Protein AF-A0A847IWF8-F1 (afdb_monomer)

Solvent-accessible surface area (backbone atoms only — not comparable to full-atom values): 4028 Å² total; per-residue (Å²): 109,70,65,63,54,53,77,76,41,97,66,91,84,83,81,73,57,68,69,53,72,77,37,46,64,61,54,50,51,54,50,39,49,50,27,34,77,68,68,32,69,62,42,53,21,93,82,68,77,44,97,56,65,36,56,56,86,84,89,84,80,134

Radius of gyration: 16.73 Å; Cα contacts (8 Å, |Δi|>4): 40; chains: 1; bounding box: 36×18×50 Å

Sequence (62 aa):
MINRIGDLNNNTLIIPEDKIINFKEALIFAFLGLLRYLNKPNCLASVTAATTDHSSGAIYSL

Foldseek 3Di:
DVVVCVVVDPDDDDDDDPVCVVCVVVVLVVVLVVCLVVQHFSAQCVPPVDPGGGNDDDDDDD

pLDDT: mean 96.13, std 3.18, range [78.75, 98.62]

Secondary structure (DSSP, 8-state):
-HHHHHHT-SSPP-PPPHHHHHHHHHHHHHHHHHHHHTT---B-HHHH--SS-B--------

Mean predicted aligned error: 3.73 Å

Structure (mmCIF, N/CA/C/O backbone):
data_AF-A0A847IWF8-F1
#
_entry.id   AF-A0A847IWF8-F1
#
loop_
_atom_site.group_PDB
_atom_site.id
_atom_site.type_symbol
_atom_site.label_atom_id
_atom_site.label_alt_id
_atom_site.label_comp_id
_atom_site.label_asym_id
_atom_site.label_entity_id
_atom_site.label_seq_id
_atom_site.pdbx_PDB_ins_code
_atom_site.Cartn_x
_atom_site.Cartn_y
_atom_site.Cartn_z
_atom_site.occupancy
_atom_site.B_iso_or_equiv
_atom_site.auth_seq_id
_atom_site.auth_comp_id
_atom_site.auth_asym_id
_atom_site.auth_atom_id
_atom_site.pdbx_PDB_model_num
ATOM 1 N N . MET A 1 1 ? -13.023 -10.806 17.350 1.00 87.62 1 MET A N 1
ATOM 2 C CA . MET A 1 1 ? -11.743 -10.069 17.224 1.00 87.6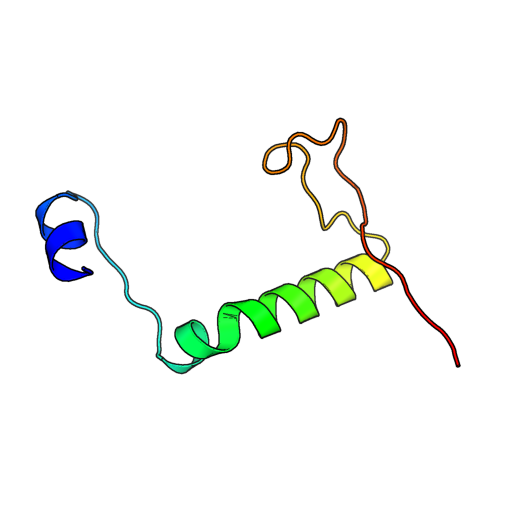2 1 MET A CA 1
ATOM 3 C C . MET A 1 1 ? -11.939 -8.562 17.365 1.00 87.62 1 MET A C 1
ATOM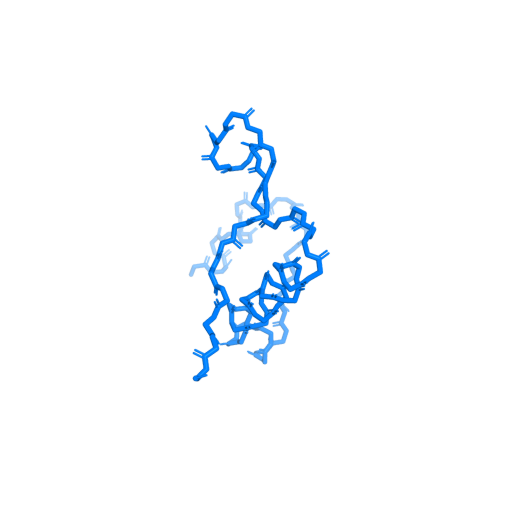 5 O O . MET A 1 1 ? -11.341 -8.005 18.270 1.00 87.62 1 MET A O 1
ATOM 9 N N . ILE A 1 2 ? -12.794 -7.921 16.555 1.00 92.69 2 ILE A N 1
ATOM 10 C CA . ILE A 1 2 ? -13.048 -6.463 16.611 1.00 92.69 2 ILE A CA 1
ATOM 11 C C . ILE A 1 2 ? -13.437 -5.986 18.021 1.00 92.69 2 ILE A C 1
ATOM 13 O O . ILE A 1 2 ? -12.791 -5.086 18.543 1.00 92.69 2 ILE A O 1
ATOM 17 N N . ASN A 1 3 ? -14.391 -6.654 18.681 1.00 91.38 3 ASN A N 1
ATOM 18 C CA . ASN A 1 3 ? -14.814 -6.284 20.042 1.00 91.38 3 ASN A CA 1
ATOM 19 C C . ASN 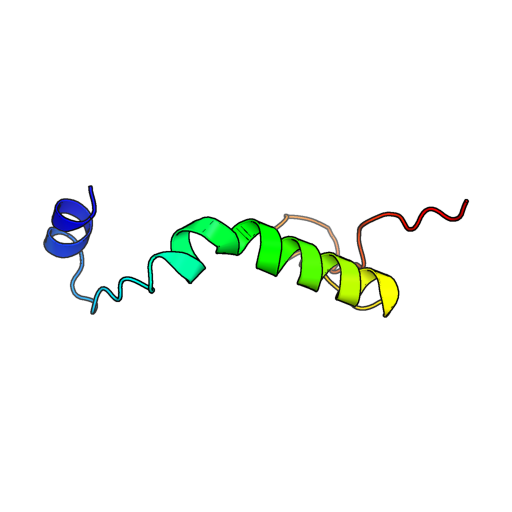A 1 3 ? -13.646 -6.300 21.046 1.00 91.38 3 ASN A C 1
ATOM 21 O O . ASN A 1 3 ? -13.427 -5.325 21.744 1.00 91.38 3 ASN A O 1
ATOM 25 N N . ARG A 1 4 ? -12.805 -7.347 21.016 1.00 95.06 4 ARG A N 1
ATOM 26 C CA . ARG A 1 4 ? -11.605 -7.474 21.867 1.00 95.06 4 ARG A CA 1
ATOM 27 C C . ARG A 1 4 ? -10.614 -6.322 21.660 1.00 95.06 4 ARG A C 1
ATOM 29 O O . ARG A 1 4 ? -9.972 -5.904 22.615 1.00 95.06 4 ARG A O 1
ATOM 36 N N . ILE A 1 5 ? -10.451 -5.858 20.418 1.00 95.00 5 ILE A N 1
ATOM 37 C CA . ILE A 1 5 ? -9.587 -4.713 20.095 1.00 95.00 5 ILE A CA 1
ATOM 38 C C . ILE A 1 5 ? -10.191 -3.430 20.667 1.00 95.00 5 ILE A C 1
ATOM 40 O O . ILE A 1 5 ? -9.447 -2.628 21.216 1.00 95.00 5 ILE A O 1
ATOM 44 N N . GLY A 1 6 ? -11.513 -3.263 20.580 1.00 93.06 6 GLY A N 1
ATOM 45 C CA . GLY A 1 6 ? -12.225 -2.153 21.218 1.00 93.06 6 GLY A CA 1
ATOM 46 C C . GLY A 1 6 ? -12.052 -2.144 22.738 1.00 93.06 6 GLY A C 1
ATOM 47 O O . GLY A 1 6 ? -11.700 -1.117 23.299 1.00 93.06 6 GLY A O 1
ATOM 48 N N . ASP A 1 7 ? -12.194 -3.299 23.393 1.00 94.06 7 ASP A N 1
ATOM 49 C CA . ASP A 1 7 ? -12.091 -3.413 24.857 1.00 94.06 7 ASP A CA 1
ATOM 50 C C . ASP A 1 7 ? -10.685 -3.095 25.402 1.00 94.06 7 ASP A C 1
ATOM 52 O O . ASP A 1 7 ? -10.532 -2.722 26.562 1.00 94.06 7 ASP A O 1
ATOM 56 N N . LEU A 1 8 ? -9.643 -3.293 24.587 1.00 95.81 8 LEU A N 1
ATOM 57 C CA . LEU A 1 8 ? -8.240 -3.068 24.961 1.00 95.81 8 LEU A CA 1
ATOM 58 C C . LEU A 1 8 ? -7.699 -1.705 24.510 1.00 95.81 8 LEU A C 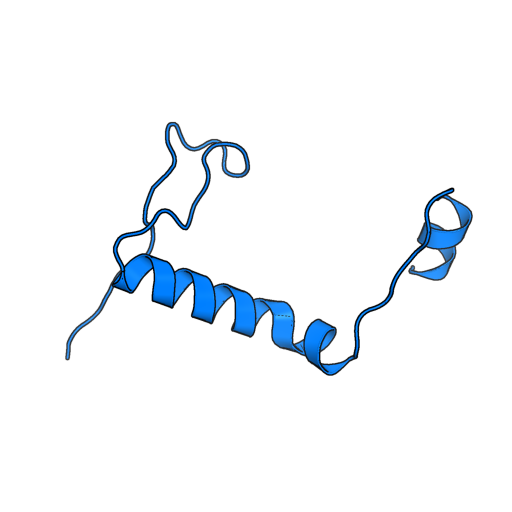1
ATOM 60 O O . LEU A 1 8 ? -6.525 -1.414 24.744 1.00 95.81 8 LEU A O 1
ATOM 64 N N . ASN A 1 9 ? -8.505 -0.898 23.822 1.00 92.25 9 ASN A N 1
ATOM 65 C CA . ASN A 1 9 ? -8.055 0.326 23.178 1.00 92.25 9 ASN A CA 1
ATOM 66 C C . ASN A 1 9 ? -8.873 1.527 23.663 1.00 92.25 9 ASN A C 1
ATOM 68 O O . ASN A 1 9 ? -10.094 1.531 23.582 1.00 92.25 9 ASN A O 1
ATOM 72 N N . ASN A 1 10 ? -8.192 2.586 24.105 1.00 94.12 10 ASN A N 1
ATOM 73 C CA . ASN A 1 10 ? -8.840 3.827 24.542 1.00 94.12 10 ASN A CA 1
ATOM 74 C C . ASN A 1 10 ? -9.151 4.792 23.377 1.00 94.12 10 ASN A C 1
ATOM 76 O O . ASN A 1 10 ? -9.668 5.884 23.605 1.00 94.12 10 ASN A O 1
ATOM 80 N N . ASN A 1 11 ? -8.815 4.428 22.137 1.00 94.00 11 ASN A N 1
ATOM 81 C CA . ASN A 1 11 ? -9.065 5.226 20.939 1.00 94.00 11 ASN A CA 1
ATOM 82 C C . ASN A 1 11 ? -10.402 4.871 20.280 1.00 94.00 11 ASN A C 1
ATOM 84 O O . ASN A 1 11 ? -10.919 3.763 20.411 1.00 94.00 11 ASN A O 1
ATOM 88 N N . THR A 1 12 ? -10.928 5.801 19.482 1.00 93.19 12 THR A N 1
ATOM 89 C CA . THR A 1 12 ? -12.104 5.546 18.643 1.00 93.19 12 THR A CA 1
ATOM 90 C C . THR A 1 12 ? -11.777 4.528 17.553 1.00 93.19 12 THR A C 1
ATOM 92 O O . THR A 1 12 ? -10.890 4.750 16.728 1.00 93.19 12 THR A O 1
ATOM 95 N N . LEU A 1 13 ? -12.522 3.422 17.527 1.00 93.81 13 LEU A N 1
ATOM 96 C CA . LEU A 1 13 ? -12.424 2.419 16.474 1.00 93.81 13 LEU A CA 1
ATOM 97 C C . LEU A 1 13 ? -13.400 2.754 15.342 1.00 93.81 13 LEU A C 1
ATOM 99 O O . LEU A 1 13 ? -14.612 2.743 15.538 1.00 93.81 13 LEU A O 1
ATOM 103 N N . ILE A 1 14 ? -12.867 3.029 14.152 1.00 94.19 14 ILE A N 1
ATOM 104 C CA . ILE A 1 14 ? -13.654 3.287 12.943 1.00 94.19 14 ILE A CA 1
ATOM 105 C C . ILE A 1 14 ? -13.578 2.048 12.055 1.00 94.19 14 ILE A C 1
ATOM 107 O O . ILE A 1 14 ? -12.487 1.627 11.668 1.00 94.19 14 ILE A O 1
ATOM 111 N N . ILE A 1 15 ? -14.734 1.473 11.725 1.00 94.31 15 ILE A N 1
ATOM 112 C CA . ILE A 1 15 ? -14.840 0.356 10.785 1.00 94.31 15 ILE A CA 1
ATOM 113 C C . ILE A 1 15 ? -15.237 0.926 9.416 1.00 94.31 15 ILE A C 1
ATOM 115 O O . ILE A 1 15 ? -16.301 1.539 9.320 1.00 94.31 15 ILE A O 1
ATOM 119 N N . PRO A 1 16 ? -14.398 0.785 8.372 1.00 95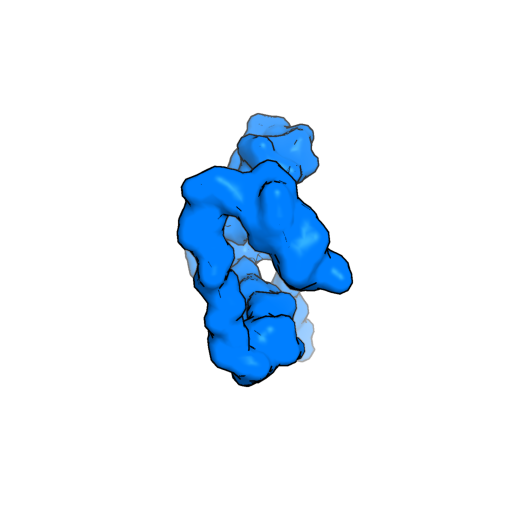.75 16 PRO A N 1
ATOM 120 C CA . PRO A 1 16 ? -14.744 1.239 7.026 1.00 95.75 16 PRO A CA 1
ATOM 121 C C . PRO A 1 16 ? -15.922 0.456 6.436 1.00 95.75 16 PRO A C 1
ATOM 123 O O . PRO A 1 16 ? -16.251 -0.630 6.900 1.00 95.75 16 PRO A O 1
ATOM 126 N N . GLU A 1 17 ? -16.509 0.971 5.358 1.00 97.75 17 GLU A N 1
ATOM 127 C CA . GLU A 1 17 ? -17.545 0.260 4.601 1.00 97.75 17 GLU A CA 1
ATOM 128 C C . GLU A 1 17 ? -17.032 -1.074 4.032 1.00 97.75 17 GLU A C 1
ATOM 130 O O . GLU A 1 17 ? -15.871 -1.175 3.617 1.00 97.75 17 GLU A O 1
ATOM 135 N N . ASP A 1 18 ? -17.920 -2.066 3.903 1.00 97.75 18 ASP A N 1
ATOM 136 C CA . ASP A 1 18 ? -17.592 -3.406 3.390 1.00 97.75 18 ASP A CA 1
ATOM 137 C C . ASP A 1 18 ? -16.870 -3.363 2.043 1.00 97.75 18 ASP A C 1
ATOM 139 O O . ASP A 1 18 ? -15.946 -4.134 1.793 1.00 97.75 18 ASP A O 1
ATOM 143 N N . LYS A 1 19 ? -17.233 -2.416 1.174 1.00 97.69 19 LYS A N 1
ATOM 144 C CA . LYS A 1 19 ? -16.554 -2.222 -0.110 1.00 97.69 19 LYS A CA 1
ATOM 145 C C . LYS A 1 19 ? -15.071 -1.885 0.078 1.00 97.69 19 LYS A C 1
ATOM 147 O O . LYS A 1 19 ? -14.224 -2.453 -0.603 1.00 97.69 19 LYS A O 1
ATOM 152 N N . ILE A 1 20 ? -14.730 -0.992 1.004 1.00 97.19 20 ILE A N 1
ATOM 153 C CA . ILE A 1 20 ? -13.328 -0.665 1.290 1.00 97.19 20 ILE A CA 1
ATOM 154 C C . ILE A 1 20 ? -12.632 -1.865 1.928 1.00 97.19 20 ILE A C 1
ATOM 156 O O . ILE A 1 20 ? -11.531 -2.213 1.510 1.00 97.19 20 ILE A O 1
ATOM 160 N N . ILE A 1 21 ? -13.275 -2.538 2.884 1.00 96.56 21 ILE A N 1
ATOM 161 C CA . ILE A 1 21 ? -12.701 -3.718 3.548 1.00 96.56 21 ILE A CA 1
ATOM 162 C C . ILE A 1 21 ? -12.357 -4.809 2.528 1.00 96.56 21 ILE A C 1
ATOM 164 O O . ILE A 1 21 ? -11.239 -5.327 2.549 1.00 96.56 21 ILE A O 1
ATOM 168 N N . ASN A 1 22 ? -13.286 -5.106 1.619 1.00 98.19 22 ASN A N 1
ATOM 169 C CA . ASN A 1 22 ? -13.169 -6.192 0.650 1.00 98.19 22 ASN A CA 1
ATOM 170 C C . ASN A 1 22 ? -12.204 -5.876 -0.505 1.00 98.19 22 ASN A C 1
ATOM 172 O O . ASN A 1 22 ? -11.636 -6.800 -1.080 1.00 98.19 22 ASN A O 1
ATOM 176 N N . PHE A 1 23 ? -11.994 -4.597 -0.848 1.00 98.12 23 PHE A N 1
ATOM 177 C CA . PHE A 1 23 ? -11.205 -4.202 -2.027 1.00 98.12 23 PHE A CA 1
ATOM 178 C C . PHE A 1 23 ? -9.961 -3.350 -1.729 1.00 98.12 23 PHE A C 1
ATOM 180 O O . PHE A 1 23 ? -9.264 -2.965 -2.669 1.00 98.12 23 PHE A O 1
ATOM 187 N N . LYS A 1 24 ? -9.633 -3.059 -0.462 1.00 97.81 24 LYS A N 1
ATOM 188 C CA . LYS A 1 24 ? -8.479 -2.212 -0.084 1.00 97.81 24 LYS A CA 1
ATOM 189 C C . LYS A 1 24 ? -7.160 -2.633 -0.738 1.00 97.81 24 LYS A C 1
ATOM 191 O O . LYS A 1 24 ? -6.387 -1.770 -1.139 1.00 97.81 24 LYS A O 1
ATOM 196 N N . GLU A 1 25 ? -6.918 -3.935 -0.880 1.00 98.19 25 GLU A N 1
ATOM 197 C CA . GLU A 1 25 ? -5.684 -4.453 -1.476 1.00 98.19 25 GLU A CA 1
ATOM 198 C C . GLU A 1 25 ? -5.650 -4.204 -2.987 1.00 98.19 25 GLU A C 1
ATOM 200 O O . GLU A 1 25 ? -4.675 -3.677 -3.509 1.00 98.19 25 GLU A O 1
ATOM 205 N N . ALA A 1 26 ? -6.749 -4.467 -3.696 1.00 98.12 26 ALA A N 1
ATOM 206 C CA . ALA A 1 26 ? -6.848 -4.142 -5.117 1.00 98.12 26 ALA A CA 1
ATOM 207 C C . ALA A 1 26 ? -6.677 -2.632 -5.371 1.00 98.12 26 ALA A C 1
ATOM 209 O O . ALA A 1 26 ? -5.956 -2.232 -6.286 1.00 98.12 26 ALA A O 1
ATOM 210 N N . LEU A 1 27 ? -7.294 -1.795 -4.528 1.00 97.62 27 LEU A N 1
ATOM 211 C CA . LEU A 1 27 ? -7.168 -0.339 -4.607 1.00 97.62 27 LEU A CA 1
ATOM 212 C C . LEU A 1 27 ? -5.723 0.120 -4.378 1.00 97.62 27 LEU A C 1
ATOM 214 O O . LEU A 1 27 ? -5.212 0.921 -5.165 1.00 97.62 27 LEU A O 1
ATOM 218 N N . ILE A 1 28 ? -5.045 -0.395 -3.344 1.00 97.56 28 ILE A N 1
ATOM 219 C CA . ILE A 1 28 ? -3.653 -0.012 -3.089 1.00 97.56 28 ILE A CA 1
ATOM 220 C C . ILE A 1 28 ? -2.725 -0.537 -4.187 1.00 97.56 2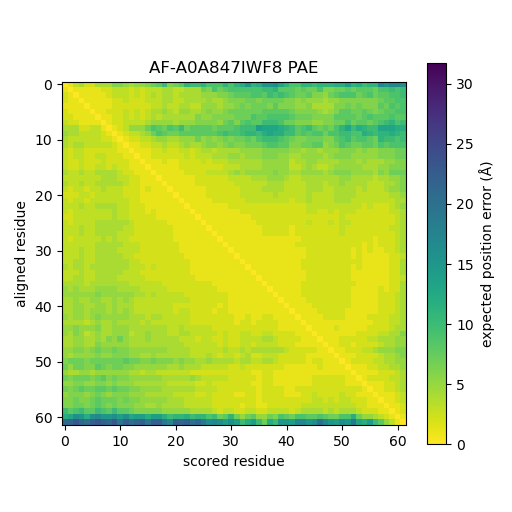8 ILE A C 1
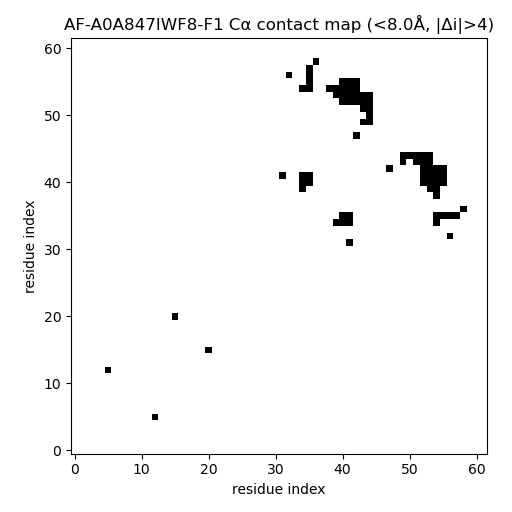ATOM 222 O O . ILE A 1 28 ? -1.878 0.219 -4.645 1.00 97.56 28 ILE A O 1
ATOM 226 N N . PHE A 1 29 ? -2.914 -1.755 -4.707 1.00 98.06 29 PHE A N 1
ATOM 227 C CA . PHE A 1 29 ? -2.106 -2.267 -5.820 1.00 98.06 29 PHE A CA 1
ATOM 228 C C . PHE A 1 29 ? -2.280 -1.443 -7.101 1.00 98.06 29 PHE A C 1
ATOM 230 O O . PHE A 1 29 ? -1.286 -1.134 -7.761 1.00 98.06 29 PHE A O 1
ATOM 237 N N . ALA A 1 30 ? -3.506 -1.019 -7.425 1.00 98.19 30 ALA A N 1
ATOM 238 C CA . ALA A 1 30 ? -3.752 -0.114 -8.548 1.00 98.19 30 ALA A CA 1
ATOM 239 C C . ALA A 1 30 ? -3.018 1.226 -8.364 1.00 98.19 30 ALA A C 1
ATOM 241 O O . ALA A 1 30 ? -2.377 1.723 -9.293 1.00 98.19 30 ALA A O 1
ATOM 242 N N . PHE A 1 31 ? -3.049 1.785 -7.152 1.00 98.38 31 PHE A N 1
ATOM 243 C CA . PHE A 1 31 ? -2.335 3.020 -6.837 1.00 98.38 31 PHE A CA 1
ATOM 244 C C . PHE A 1 31 ? -0.807 2.855 -6.899 1.00 98.38 31 PHE A C 1
ATOM 246 O O . PHE A 1 31 ? -0.126 3.687 -7.498 1.00 98.38 31 PHE A O 1
ATOM 253 N N . LEU A 1 32 ? -0.255 1.760 -6.364 1.00 98.44 32 LEU A N 1
ATOM 254 C CA . LEU A 1 32 ? 1.175 1.440 -6.458 1.00 98.44 32 LEU A CA 1
ATOM 255 C C . LEU A 1 32 ? 1.624 1.290 -7.920 1.00 98.44 32 LEU A C 1
ATOM 257 O O . LEU A 1 32 ? 2.701 1.776 -8.281 1.00 98.44 32 LEU A O 1
ATOM 261 N N . GLY A 1 33 ? 0.788 0.673 -8.762 1.00 98.12 33 GLY A N 1
ATOM 262 C CA . GLY A 1 33 ? 1.002 0.565 -10.206 1.00 98.12 33 GLY A CA 1
ATOM 263 C C . GLY A 1 33 ? 1.010 1.925 -10.907 1.00 98.12 33 GLY A C 1
ATOM 264 O O . GLY A 1 33 ? 1.914 2.200 -11.696 1.00 98.12 33 GLY A O 1
ATOM 265 N N . LEU A 1 34 ? 0.074 2.818 -10.566 1.00 98.44 34 LEU A N 1
ATOM 266 C CA . LEU A 1 34 ? 0.064 4.196 -11.070 1.00 98.44 34 LEU A CA 1
ATOM 267 C C . LEU A 1 34 ? 1.337 4.955 -10.671 1.00 98.44 34 LEU A C 1
ATOM 269 O O . LEU A 1 34 ? 1.947 5.622 -11.505 1.00 98.44 34 LEU A O 1
ATOM 273 N N . LEU A 1 35 ? 1.771 4.846 -9.414 1.00 98.62 35 LEU A N 1
ATOM 274 C CA . LEU A 1 35 ? 3.009 5.482 -8.958 1.00 98.62 35 LEU A CA 1
ATOM 275 C C . LEU A 1 35 ? 4.234 4.932 -9.695 1.00 98.62 35 LEU A C 1
ATOM 277 O O . LEU A 1 35 ? 5.101 5.717 -10.077 1.00 98.62 35 LEU A O 1
ATOM 281 N N . ARG A 1 36 ? 4.280 3.619 -9.963 1.00 98.19 36 ARG A N 1
ATOM 282 C CA . ARG A 1 36 ? 5.329 3.014 -10.793 1.00 98.19 36 ARG A CA 1
ATOM 283 C C . ARG A 1 36 ? 5.322 3.585 -12.210 1.00 98.19 36 ARG A C 1
ATOM 285 O O . ARG A 1 36 ? 6.375 3.983 -12.701 1.00 98.19 36 ARG A O 1
ATOM 292 N N . TYR A 1 37 ? 4.152 3.677 -12.839 1.00 98.19 37 TYR A N 1
ATOM 293 C CA . TYR A 1 37 ? 3.994 4.265 -14.173 1.00 98.19 37 TYR A CA 1
ATOM 294 C C . TYR A 1 37 ? 4.478 5.722 -14.233 1.00 98.19 37 TYR A C 1
ATOM 296 O O . TYR A 1 37 ? 5.125 6.130 -15.193 1.00 98.19 37 TYR A O 1
ATOM 304 N N . LEU A 1 38 ? 4.231 6.494 -13.173 1.00 98.31 38 LEU A N 1
ATOM 305 C CA . LEU A 1 38 ? 4.686 7.880 -13.035 1.00 98.31 38 LEU A CA 1
ATOM 306 C C . LEU A 1 38 ? 6.134 8.015 -12.524 1.00 98.31 38 LEU A C 1
ATOM 308 O O . LEU A 1 38 ? 6.572 9.132 -12.250 1.00 98.31 38 LEU A O 1
ATOM 312 N N . ASN A 1 39 ? 6.859 6.903 -12.352 1.00 97.88 39 ASN A N 1
ATOM 313 C CA . ASN A 1 39 ? 8.200 6.842 -11.763 1.00 97.88 39 ASN A CA 1
ATOM 314 C C . ASN A 1 39 ? 8.319 7.558 -10.397 1.00 97.88 39 ASN A C 1
ATOM 316 O O . ASN A 1 39 ? 9.330 8.186 -10.084 1.00 97.88 39 ASN A O 1
ATOM 320 N N . LYS A 1 40 ? 7.267 7.482 -9.575 1.00 98.56 40 LYS A N 1
ATOM 321 C CA . LYS A 1 40 ? 7.235 8.012 -8.205 1.00 98.56 40 LYS A CA 1
ATOM 322 C C . LYS A 1 40 ? 7.563 6.915 -7.182 1.00 98.56 40 LYS A C 1
ATOM 324 O O . LYS A 1 40 ? 7.288 5.741 -7.459 1.00 98.56 40 LYS A O 1
ATOM 329 N N . PRO A 1 41 ? 8.117 7.262 -6.002 1.00 98.25 41 PRO A N 1
ATOM 330 C CA . PRO A 1 41 ? 8.305 6.303 -4.919 1.00 98.25 41 PRO A CA 1
ATOM 331 C C . PRO A 1 41 ? 6.979 5.658 -4.513 1.00 98.25 41 PRO A C 1
ATOM 333 O O . PRO A 1 41 ? 5.989 6.349 -4.279 1.00 98.25 41 PRO A O 1
ATOM 336 N N . ASN A 1 42 ? 6.969 4.332 -4.444 1.00 97.75 42 ASN A N 1
ATOM 337 C CA . ASN A 1 42 ? 5.824 3.531 -4.000 1.00 97.75 42 ASN A CA 1
ATOM 338 C C . ASN A 1 42 ? 6.229 2.476 -2.953 1.00 97.75 42 ASN A C 1
ATOM 340 O O . ASN A 1 42 ? 5.378 1.785 -2.403 1.00 97.75 42 ASN A O 1
ATOM 344 N N . CYS A 1 43 ? 7.525 2.390 -2.651 1.00 97.50 43 CYS A N 1
ATOM 345 C CA . CYS A 1 43 ? 8.106 1.557 -1.617 1.00 97.50 43 CYS A CA 1
ATOM 346 C C . CYS A 1 43 ? 8.973 2.450 -0.723 1.00 97.50 43 CYS A C 1
ATOM 348 O O . CYS A 1 43 ? 9.983 2.989 -1.183 1.00 97.50 43 CYS A O 1
ATOM 350 N N . LEU A 1 44 ? 8.539 2.654 0.525 1.00 97.94 44 LEU A N 1
ATOM 351 C CA . LEU A 1 44 ? 9.237 3.506 1.488 1.00 97.94 44 LEU A CA 1
ATOM 352 C C . LEU A 1 44 ? 10.225 2.678 2.317 1.00 97.94 44 LEU A C 1
ATOM 354 O O . LEU A 1 44 ? 9.875 1.616 2.847 1.00 97.94 44 LEU A O 1
ATOM 358 N N . ALA A 1 45 ? 11.446 3.177 2.481 1.00 98.12 45 ALA A N 1
ATOM 359 C CA . ALA A 1 45 ? 12.479 2.558 3.310 1.00 98.12 45 ALA A CA 1
ATOM 360 C C . ALA A 1 45 ? 12.053 2.455 4.781 1.00 98.12 45 ALA A C 1
ATOM 362 O O . ALA A 1 45 ? 12.328 1.452 5.439 1.00 98.12 45 ALA A O 1
ATOM 363 N N . SER A 1 46 ? 11.302 3.447 5.269 1.00 97.88 46 SER A N 1
ATOM 364 C CA . SER A 1 46 ? 10.831 3.524 6.659 1.00 97.88 46 SER A CA 1
ATOM 365 C C . SER A 1 46 ? 9.930 2.363 7.089 1.00 97.88 46 SER A C 1
ATOM 367 O O . SER A 1 46 ? 9.801 2.118 8.286 1.00 97.88 46 SER A O 1
ATOM 369 N N . VAL A 1 47 ? 9.318 1.644 6.139 1.00 96.94 47 VAL A N 1
ATOM 370 C CA . VAL A 1 47 ? 8.402 0.523 6.419 1.00 96.94 47 VAL A CA 1
ATOM 371 C C . VAL A 1 47 ? 8.881 -0.818 5.861 1.00 96.94 47 VAL A C 1
ATOM 373 O O . VAL A 1 47 ? 8.377 -1.856 6.277 1.00 96.94 47 VAL A O 1
ATOM 376 N N . THR A 1 48 ? 9.838 -0.818 4.927 1.00 95.06 48 THR A N 1
ATOM 377 C CA . THR A 1 48 ? 10.311 -2.037 4.238 1.00 95.06 48 THR A CA 1
ATOM 378 C C . THR A 1 48 ? 11.736 -2.450 4.595 1.00 95.06 48 THR A C 1
ATOM 380 O O . THR A 1 48 ? 12.195 -3.486 4.122 1.00 95.06 48 THR A O 1
ATOM 383 N N . ALA A 1 49 ? 12.443 -1.649 5.403 1.00 95.38 49 ALA A N 1
ATOM 384 C CA . ALA A 1 49 ? 13.870 -1.812 5.696 1.00 95.38 49 ALA A CA 1
ATOM 385 C C . ALA A 1 49 ? 14.787 -1.744 4.455 1.00 95.38 49 ALA A C 1
ATOM 387 O O . ALA A 1 49 ? 15.963 -2.104 4.531 1.00 95.38 49 ALA A O 1
ATOM 388 N N . ALA A 1 50 ? 14.280 -1.256 3.315 1.00 96.88 50 ALA A N 1
ATOM 389 C CA . ALA A 1 50 ? 15.120 -0.882 2.185 1.00 96.88 50 ALA A CA 1
ATOM 390 C C . ALA A 1 50 ? 16.081 0.254 2.582 1.00 96.88 50 ALA A C 1
ATOM 392 O O . ALA A 1 50 ? 15.800 1.036 3.488 1.00 96.88 50 ALA A O 1
ATOM 393 N N . THR A 1 51 ? 17.211 0.374 1.886 1.00 97.69 51 THR A N 1
ATOM 394 C CA . THR A 1 51 ? 18.198 1.434 2.155 1.00 97.69 51 THR A CA 1
ATOM 395 C C . THR A 1 51 ? 17.699 2.824 1.761 1.00 97.69 51 THR A C 1
ATOM 397 O O . THR A 1 51 ? 18.099 3.811 2.374 1.00 97.69 51 THR A O 1
ATOM 400 N N . THR A 1 52 ? 16.828 2.913 0.752 1.00 97.94 52 THR A N 1
ATOM 401 C CA . THR A 1 52 ? 16.222 4.160 0.270 1.00 97.94 52 THR A CA 1
ATOM 402 C C . THR A 1 52 ? 14.795 3.926 -0.224 1.00 97.94 52 THR A C 1
ATOM 404 O O . THR A 1 52 ? 14.426 2.816 -0.626 1.00 97.94 52 THR A O 1
ATOM 407 N N . ASP A 1 53 ? 14.000 4.995 -0.256 1.00 98.50 53 ASP A N 1
ATOM 408 C CA . ASP A 1 53 ? 12.726 4.997 -0.974 1.00 98.50 53 ASP A CA 1
ATOM 409 C C . ASP A 1 53 ? 12.973 4.728 -2.464 1.00 98.50 53 ASP A C 1
ATOM 411 O O . ASP A 1 53 ? 13.962 5.198 -3.036 1.00 98.50 53 ASP A O 1
ATOM 415 N N . HIS A 1 54 ? 12.089 3.969 -3.111 1.00 97.69 54 HIS A N 1
ATOM 416 C CA . HIS A 1 54 ? 12.238 3.664 -4.534 1.00 97.69 54 HIS A CA 1
ATOM 417 C C . HIS A 1 54 ? 10.902 3.396 -5.238 1.00 97.69 54 HIS A C 1
ATOM 419 O O . HIS A 1 54 ? 9.867 3.133 -4.619 1.00 97.69 54 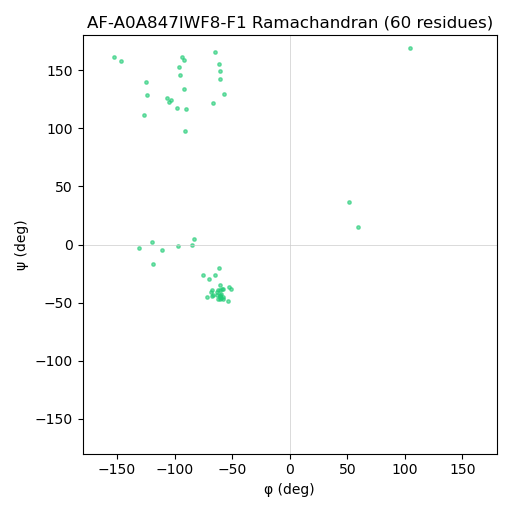HIS A O 1
ATOM 425 N N . SER A 1 55 ? 10.932 3.500 -6.571 1.00 98.25 55 SER A N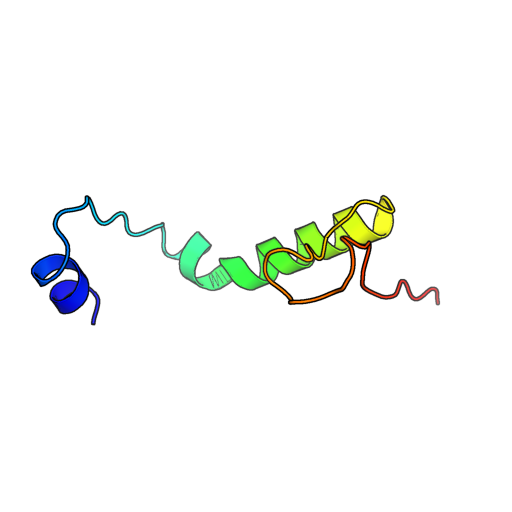 1
ATOM 426 C CA . SER A 1 55 ? 9.813 3.159 -7.454 1.00 98.25 55 SER A CA 1
ATOM 427 C C . SER A 1 55 ? 9.929 1.692 -7.876 1.00 98.25 55 SER A C 1
ATOM 429 O O . SER A 1 55 ? 10.700 1.351 -8.773 1.00 98.25 55 SER A O 1
ATOM 431 N N . SER A 1 56 ? 9.202 0.818 -7.185 1.00 96.25 56 SER A N 1
ATOM 432 C CA . SER A 1 56 ? 9.228 -0.633 -7.380 1.00 96.25 56 SER A CA 1
ATOM 433 C C . SER A 1 56 ? 8.144 -1.119 -8.351 1.00 96.25 56 SER A C 1
ATOM 435 O O . SER A 1 56 ? 7.160 -0.424 -8.615 1.00 96.25 56 SER A O 1
ATOM 437 N N . GLY A 1 57 ? 8.324 -2.334 -8.873 1.00 95.94 57 GLY A N 1
ATOM 438 C CA . GLY A 1 57 ? 7.452 -2.981 -9.859 1.00 95.94 57 GLY A CA 1
ATOM 439 C C . GLY A 1 57 ? 8.028 -3.001 -11.281 1.00 95.94 57 GLY A C 1
ATOM 440 O O . GLY A 1 57 ? 9.016 -2.332 -11.593 1.00 95.94 57 GLY A O 1
ATOM 441 N N . ALA A 1 58 ? 7.395 -3.760 -12.172 1.00 96.75 58 ALA A N 1
ATOM 442 C CA . ALA A 1 58 ? 7.797 -3.901 -13.572 1.00 96.75 58 ALA A CA 1
ATOM 443 C C . ALA A 1 58 ? 6.627 -3.563 -14.505 1.00 96.75 58 ALA A C 1
ATOM 445 O O . ALA A 1 58 ? 5.484 -3.914 -14.218 1.00 96.75 58 ALA A O 1
ATOM 446 N N . ILE A 1 59 ? 6.925 -2.870 -15.605 1.00 95.88 59 ILE A N 1
ATOM 447 C CA . ILE A 1 59 ? 5.969 -2.570 -16.674 1.00 95.88 59 ILE A CA 1
ATOM 448 C C . ILE A 1 59 ? 6.292 -3.518 -17.824 1.00 95.88 59 ILE A C 1
ATOM 450 O O . ILE A 1 59 ? 7.428 -3.548 -18.290 1.00 95.88 59 ILE A O 1
ATOM 454 N N . TYR A 1 60 ? 5.299 -4.285 -18.259 1.00 95.50 60 TYR A N 1
ATOM 455 C CA . TYR A 1 60 ? 5.421 -5.205 -19.383 1.00 95.50 60 TYR A CA 1
ATOM 456 C C . TYR A 1 60 ? 4.666 -4.620 -20.577 1.00 95.50 60 TYR A C 1
ATOM 458 O O . TYR A 1 60 ? 3.493 -4.267 -20.450 1.00 95.50 60 TYR A O 1
ATOM 466 N N . SER A 1 61 ? 5.339 -4.500 -21.719 1.00 91.06 61 SER A N 1
ATOM 467 C CA . SER A 1 61 ? 4.705 -4.252 -23.015 1.00 91.06 61 SER A CA 1
ATOM 468 C C . SER A 1 61 ? 4.501 -5.581 -23.742 1.00 91.06 61 SER A C 1
ATOM 470 O O . SER A 1 61 ? 5.315 -6.492 -23.588 1.00 91.06 61 SER A O 1
ATOM 472 N N . LEU A 1 62 ? 3.412 -5.674 -24.507 1.00 78.75 62 LEU A N 1
ATOM 473 C CA . LEU A 1 62 ? 3.177 -6.756 -25.468 1.00 78.75 62 LEU A CA 1
ATOM 474 C C . LEU A 1 62 ? 4.170 -6.688 -26.633 1.00 78.75 62 LEU A C 1
ATOM 476 O O . LEU A 1 62 ? 4.577 -5.554 -26.981 1.00 78.75 62 LEU A O 1
#